Protein AF-A0A833MAV4-F1 (afdb_monomer_lite)

Radius of gyration: 15.56 Å; chains: 1; bounding box: 49×30×26 Å

Foldseek 3Di:
DDWDDQQQVCLQQCVPDDPCSVVSNCVNVVVFPKIKDFPDPVDTAWIWIGGPDPDIDIGGNPVVVVVVVVVVVVVVVVVVD

Organism: NCBI:txid1482731

Structure (mmCIF, N/CA/C/O backbone):
data_AF-A0A833MAV4-F1
#
_entry.id   AF-A0A833MAV4-F1
#
loop_
_atom_site.group_PDB
_atom_site.id
_atom_site.type_symbol
_atom_site.label_atom_id
_atom_site.label_alt_id
_atom_site.label_comp_id
_atom_site.label_asym_id
_atom_site.label_entity_id
_atom_site.label_seq_id
_atom_site.pdbx_PDB_ins_code
_atom_site.Cartn_x
_atom_site.Cartn_y
_atom_site.Cartn_z
_atom_site.occupancy
_atom_site.B_iso_or_equiv
_atom_site.auth_seq_id
_atom_site.auth_comp_id
_atom_site.auth_asym_id
_atom_site.auth_atom_id
_atom_site.pdbx_PDB_model_num
ATOM 1 N N . MET A 1 1 ? 8.456 1.979 10.089 1.00 87.75 1 MET A N 1
ATOM 2 C CA . MET A 1 1 ? 7.171 1.948 9.359 1.00 87.75 1 MET A CA 1
ATOM 3 C C . MET A 1 1 ? 6.024 2.134 10.341 1.00 87.75 1 MET A C 1
ATOM 5 O O . MET A 1 1 ? 6.176 1.756 11.498 1.00 87.75 1 MET A O 1
ATOM 9 N N . LYS A 1 2 ? 4.914 2.729 9.903 1.00 93.50 2 LYS A N 1
ATOM 10 C CA . LYS A 1 2 ? 3.697 2.986 10.683 1.00 93.50 2 LYS A CA 1
ATOM 11 C C . LYS A 1 2 ? 2.528 2.212 10.089 1.00 93.50 2 LYS A C 1
ATOM 13 O O . LYS A 1 2 ? 2.376 2.215 8.870 1.00 93.50 2 LYS A O 1
ATOM 18 N N . LYS A 1 3 ? 1.718 1.581 10.944 1.00 96.31 3 LYS A N 1
ATOM 19 C CA . LYS A 1 3 ? 0.425 1.012 10.543 1.00 96.31 3 LYS A CA 1
ATOM 20 C C . LYS A 1 3 ? -0.522 2.150 10.169 1.00 96.31 3 LYS A C 1
ATOM 22 O O . LYS A 1 3 ? -0.518 3.177 10.844 1.00 96.31 3 LYS A O 1
ATOM 27 N N . VAL A 1 4 ? -1.310 1.967 9.114 1.00 95.62 4 VAL A N 1
ATOM 28 C CA . VAL A 1 4 ? -2.235 2.990 8.612 1.00 95.62 4 VAL A CA 1
ATOM 29 C C . VAL A 1 4 ? -3.656 2.457 8.494 1.00 95.62 4 VAL A C 1
ATOM 31 O O . VAL A 1 4 ? -3.880 1.324 8.070 1.00 95.62 4 VAL A O 1
ATOM 34 N N . GLU A 1 5 ? -4.616 3.309 8.848 1.00 91.69 5 GLU A N 1
ATOM 35 C CA . GLU A 1 5 ? -6.043 2.968 8.831 1.00 91.69 5 GLU A CA 1
ATOM 36 C C . GLU A 1 5 ? -6.696 3.298 7.481 1.00 91.69 5 GLU A C 1
ATOM 38 O O . GLU A 1 5 ? -7.440 2.489 6.934 1.00 91.69 5 GLU A O 1
ATOM 43 N N . ASN A 1 6 ? -6.370 4.453 6.888 1.00 91.12 6 ASN A N 1
ATOM 44 C CA . ASN A 1 6 ? -6.837 4.817 5.547 1.00 91.12 6 ASN A CA 1
ATOM 45 C C . ASN A 1 6 ? -5.931 4.183 4.481 1.00 91.12 6 ASN A C 1
ATOM 47 O O . ASN A 1 6 ? -4.967 4.796 4.020 1.00 91.12 6 ASN A O 1
ATOM 51 N N . LYS A 1 7 ? -6.214 2.926 4.139 1.00 93.56 7 LYS A N 1
ATOM 52 C CA . LYS A 1 7 ? -5.379 2.098 3.256 1.00 93.56 7 LYS A CA 1
ATOM 53 C C . LYS A 1 7 ? -5.552 2.442 1.772 1.00 93.56 7 LYS A C 1
ATOM 55 O O . LYS A 1 7 ? -4.586 2.372 1.017 1.00 93.56 7 LYS A O 1
ATOM 60 N N . GLU A 1 8 ? -6.744 2.868 1.360 1.00 91.38 8 GLU A N 1
ATOM 61 C CA . GLU A 1 8 ? -7.094 3.136 -0.045 1.00 91.38 8 GLU A CA 1
ATOM 62 C C . GLU A 1 8 ? -6.200 4.202 -0.698 1.00 91.38 8 GLU A C 1
ATOM 64 O O . GLU A 1 8 ? -5.861 4.086 -1.875 1.00 91.38 8 GLU A O 1
ATOM 69 N N . ARG A 1 9 ? -5.721 5.200 0.066 1.00 91.75 9 ARG A N 1
ATOM 70 C CA . ARG A 1 9 ? -4.839 6.263 -0.462 1.00 91.75 9 ARG A CA 1
ATOM 71 C C . ARG A 1 9 ? -3.490 5.764 -0.995 1.00 91.75 9 ARG A C 1
ATOM 73 O O . ARG A 1 9 ? -2.789 6.515 -1.662 1.00 91.75 9 ARG A O 1
ATOM 80 N N . TYR A 1 10 ? -3.111 4.527 -0.679 1.00 92.88 10 TYR A N 1
ATOM 81 C CA . TYR A 1 10 ? -1.812 3.942 -1.022 1.00 92.88 10 TYR A CA 1
ATOM 82 C C . TYR A 1 10 ? -1.854 3.018 -2.238 1.00 92.88 10 TYR A C 1
ATOM 84 O O . TYR A 1 10 ? -0.851 2.387 -2.566 1.00 92.88 10 TYR A O 1
ATOM 92 N N . LEU A 1 11 ? -2.999 2.938 -2.915 1.00 90.38 11 LEU A N 1
ATOM 93 C CA . LEU A 1 11 ? -3.219 2.070 -4.068 1.00 90.38 11 LEU A CA 1
ATOM 94 C C . LEU A 1 11 ? -2.153 2.228 -5.160 1.00 90.38 11 LEU A C 1
ATOM 96 O O . LEU A 1 11 ? -1.692 1.238 -5.728 1.00 90.38 11 LEU A O 1
ATOM 100 N N . SER A 1 12 ? -1.737 3.469 -5.428 1.00 90.06 12 SER A N 1
ATOM 101 C CA . SER A 1 12 ? -0.766 3.802 -6.477 1.00 90.06 12 SER A CA 1
ATOM 102 C C . SER A 1 12 ? 0.608 3.170 -6.253 1.00 90.06 12 SER A C 1
ATOM 104 O O . SER A 1 12 ? 1.278 2.835 -7.230 1.00 90.06 12 SER A O 1
ATOM 106 N N . LEU A 1 13 ? 1.005 2.921 -4.999 1.00 92.06 13 LEU A N 1
ATOM 107 C CA . LEU A 1 13 ? 2.276 2.262 -4.679 1.00 92.06 13 LEU A CA 1
ATOM 108 C C . LEU A 1 13 ? 2.317 0.816 -5.183 1.00 92.06 13 LEU A C 1
ATOM 110 O O . LEU A 1 13 ? 3.387 0.295 -5.473 1.00 92.06 13 LEU A O 1
ATOM 114 N N . PHE A 1 14 ? 1.162 0.164 -5.318 1.00 92.44 14 PHE A N 1
ATOM 115 C CA . PHE A 1 14 ? 1.063 -1.227 -5.763 1.00 92.44 14 PHE A CA 1
ATOM 116 C C . PHE A 1 14 ? 0.787 -1.364 -7.269 1.00 92.44 14 PHE A C 1
ATOM 118 O O . PHE A 1 14 ? 0.466 -2.459 -7.730 1.00 92.44 14 PHE A O 1
ATOM 125 N N . SER A 1 15 ? 0.906 -0.281 -8.043 1.00 87.88 15 SER A N 1
ATOM 126 C CA . SER A 1 15 ? 0.580 -0.254 -9.479 1.00 87.88 15 SER A CA 1
ATOM 127 C C . SER A 1 15 ? 1.422 -1.208 -10.340 1.00 87.88 15 SER A C 1
ATOM 129 O O . SER A 1 15 ? 0.939 -1.678 -11.370 1.00 87.88 15 SER A O 1
ATOM 131 N N . ASP A 1 16 ? 2.627 -1.572 -9.892 1.00 88.50 16 ASP A N 1
ATOM 132 C CA . ASP A 1 16 ? 3.503 -2.515 -10.600 1.00 88.50 16 ASP A CA 1
ATOM 133 C C . ASP A 1 16 ? 3.042 -3.982 -10.511 1.00 88.50 16 ASP A C 1
ATOM 135 O O . ASP A 1 16 ? 3.433 -4.826 -11.326 1.00 88.50 16 ASP A O 1
ATOM 139 N N . TYR A 1 17 ? 2.174 -4.318 -9.553 1.00 89.19 17 TYR A N 1
ATOM 140 C CA . TYR A 1 17 ? 1.627 -5.665 -9.432 1.00 89.19 17 TYR A CA 1
ATOM 141 C C . TYR A 1 17 ? 0.533 -5.883 -10.474 1.00 89.19 17 TYR A C 1
ATOM 143 O O . TYR A 1 17 ? -0.543 -5.324 -10.351 1.00 89.19 17 TYR A O 1
ATOM 151 N N . ARG A 1 18 ? 0.757 -6.750 -11.471 1.00 84.44 18 ARG A N 1
ATOM 152 C CA . ARG A 1 18 ? -0.235 -7.019 -12.539 1.00 84.44 18 ARG A CA 1
ATOM 153 C C . ARG A 1 18 ? -1.210 -8.152 -12.227 1.00 84.44 18 ARG A C 1
ATOM 155 O O . ARG A 1 18 ? -2.374 -8.092 -12.606 1.00 84.44 18 ARG A O 1
ATOM 162 N N . HIS A 1 19 ? -0.740 -9.196 -11.547 1.00 85.19 19 HIS A N 1
ATOM 163 C CA . HIS A 1 19 ? -1.515 -10.428 -11.334 1.00 85.19 19 HIS A CA 1
ATOM 164 C C . HIS A 1 19 ? -2.213 -10.486 -9.970 1.00 85.19 19 HIS A C 1
ATOM 166 O O . HIS A 1 19 ? -3.181 -11.221 -9.804 1.00 85.19 19 HIS A O 1
ATOM 172 N N . SER A 1 20 ? -1.755 -9.680 -9.012 1.00 87.00 20 SER A N 1
ATOM 173 C CA . SER A 1 20 ? -2.271 -9.656 -7.638 1.00 87.00 20 SER A CA 1
ATOM 174 C C . SER A 1 20 ? -3.226 -8.494 -7.357 1.00 87.00 20 SER A C 1
ATOM 176 O O . SER A 1 20 ? -3.691 -8.359 -6.225 1.00 87.00 20 SER A O 1
ATOM 178 N N . ILE A 1 21 ? -3.548 -7.684 -8.377 1.00 83.81 21 ILE A N 1
ATOM 179 C CA . ILE A 1 21 ? -4.400 -6.486 -8.268 1.00 83.81 21 ILE A CA 1
ATOM 180 C C . ILE A 1 21 ? -5.684 -6.764 -7.480 1.00 83.81 21 ILE A C 1
ATOM 182 O O . ILE A 1 21 ? -5.922 -6.039 -6.516 1.00 83.81 21 ILE A O 1
ATOM 186 N N . PRO A 1 22 ? -6.479 -7.816 -7.780 1.00 88.88 22 PRO A N 1
ATOM 187 C CA . PRO A 1 22 ? -7.756 -8.004 -7.094 1.00 88.88 22 PRO A CA 1
ATOM 188 C C . PRO A 1 22 ? -7.603 -8.208 -5.584 1.00 88.88 22 PRO A C 1
ATOM 190 O O . PRO A 1 22 ? -8.408 -7.701 -4.804 1.00 88.88 22 PRO A O 1
ATOM 193 N N . ILE A 1 23 ? -6.558 -8.924 -5.159 1.00 91.69 23 ILE A N 1
ATOM 194 C CA . ILE A 1 23 ? -6.330 -9.237 -3.745 1.00 91.69 23 ILE A CA 1
ATOM 195 C C . ILE A 1 23 ? -5.800 -8.014 -2.999 1.00 91.69 23 ILE A C 1
ATOM 197 O O . ILE A 1 23 ? -6.255 -7.726 -1.890 1.00 91.69 23 ILE A O 1
ATOM 201 N N . ILE A 1 24 ? -4.870 -7.282 -3.616 1.00 93.56 24 ILE A N 1
ATOM 202 C CA . ILE A 1 24 ? -4.323 -6.043 -3.060 1.00 93.56 24 ILE A CA 1
ATOM 203 C C . ILE A 1 24 ? -5.454 -5.025 -2.893 1.00 93.56 24 ILE A C 1
ATOM 205 O O . ILE A 1 24 ? -5.667 -4.541 -1.787 1.00 93.56 24 ILE A O 1
ATOM 209 N N . TYR A 1 25 ? -6.239 -4.778 -3.944 1.00 91.62 25 TYR A N 1
ATOM 210 C CA . TYR A 1 25 ? -7.340 -3.811 -3.924 1.00 91.62 25 TYR A CA 1
ATOM 211 C C . TYR A 1 25 ? -8.376 -4.170 -2.862 1.00 91.62 25 TYR A C 1
ATOM 213 O O . TYR A 1 25 ? -8.679 -3.355 -1.999 1.00 91.62 25 TYR A O 1
ATOM 221 N N . SER A 1 26 ? -8.830 -5.425 -2.842 1.00 92.69 26 SER A N 1
ATOM 222 C CA . SER A 1 26 ? -9.793 -5.894 -1.840 1.00 92.69 26 SER A CA 1
ATOM 223 C C . SER A 1 26 ? -9.270 -5.735 -0.404 1.00 92.69 26 SER A C 1
ATOM 225 O O . SER A 1 26 ? -10.031 -5.404 0.501 1.00 92.69 26 SER A O 1
ATOM 227 N N . SER A 1 27 ? -7.970 -5.949 -0.173 1.00 94.00 27 SER A N 1
ATOM 228 C CA . SER A 1 27 ? -7.354 -5.748 1.148 1.00 94.00 27 SER A CA 1
ATOM 229 C C . SER A 1 27 ? -7.288 -4.266 1.534 1.00 94.00 27 SER A C 1
ATOM 231 O O . SER A 1 27 ? -7.543 -3.919 2.686 1.00 94.00 27 SER A O 1
ATOM 233 N N . LEU A 1 28 ? -6.969 -3.387 0.578 1.00 93.69 28 LEU A N 1
ATOM 234 C CA . LEU A 1 28 ? -6.907 -1.940 0.797 1.00 93.69 28 LEU A CA 1
ATOM 235 C C . LEU A 1 28 ? -8.301 -1.325 1.013 1.00 93.69 28 LEU A C 1
ATOM 237 O O . LEU A 1 28 ? -8.431 -0.423 1.830 1.00 93.69 28 LEU A O 1
ATOM 241 N N . GLU A 1 29 ? -9.342 -1.869 0.383 1.00 92.88 29 GLU A N 1
ATOM 242 C CA . GLU A 1 29 ? -10.757 -1.518 0.615 1.00 92.88 29 GLU A CA 1
ATOM 243 C C . GLU A 1 29 ? -11.339 -2.130 1.909 1.00 92.88 29 GLU A C 1
ATOM 245 O O . GLU A 1 29 ? -12.532 -2.010 2.194 1.00 92.88 29 GLU A O 1
ATOM 250 N N . GLY A 1 30 ? -10.532 -2.867 2.682 1.00 91.69 30 GLY A N 1
ATOM 251 C CA . GLY A 1 30 ? -10.968 -3.494 3.932 1.00 91.69 30 GLY A CA 1
ATOM 252 C C . GLY A 1 30 ? -11.916 -4.687 3.761 1.00 91.69 30 GLY A C 1
ATOM 253 O O . GLY A 1 30 ? -12.574 -5.083 4.719 1.00 91.69 30 GLY A O 1
ATOM 254 N N . LYS A 1 31 ? -11.995 -5.293 2.567 1.00 93.31 31 LYS A N 1
ATOM 255 C CA . LYS A 1 31 ? -12.747 -6.547 2.345 1.00 93.31 31 LYS A CA 1
ATOM 256 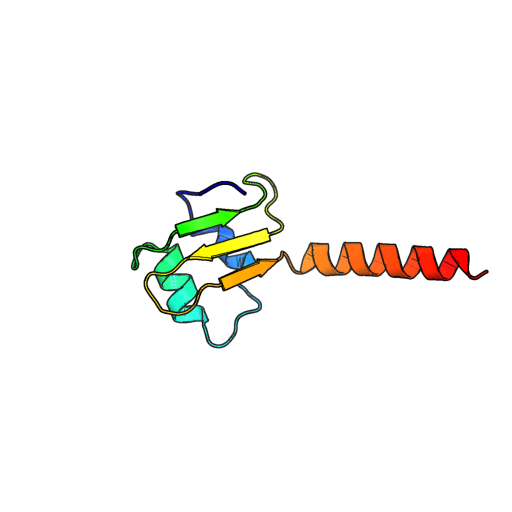C C . LYS A 1 31 ? -12.080 -7.750 3.007 1.00 93.31 31 LYS A C 1
ATOM 258 O O . LYS A 1 31 ? -12.741 -8.752 3.270 1.00 93.31 31 LYS A O 1
ATOM 263 N N . TYR A 1 32 ? -10.780 -7.642 3.264 1.00 91.88 32 TYR A N 1
ATOM 264 C CA . TYR A 1 32 ? -9.988 -8.614 4.002 1.00 91.88 32 TYR A CA 1
ATOM 265 C C . TYR A 1 32 ? -9.334 -7.951 5.210 1.00 91.88 32 TYR A C 1
ATOM 267 O O . TYR A 1 32 ? -9.027 -6.757 5.179 1.00 91.88 32 TYR A O 1
ATOM 275 N N . ASP A 1 33 ? -9.073 -8.749 6.245 1.00 90.25 33 ASP A N 1
ATOM 276 C CA . ASP A 1 33 ? -8.340 -8.331 7.444 1.00 90.25 33 ASP A CA 1
ATOM 277 C C . ASP A 1 33 ? -6.833 -8.219 7.153 1.00 90.25 33 ASP A C 1
ATOM 279 O O . ASP A 1 33 ? -6.010 -9.011 7.607 1.00 90.25 33 ASP A O 1
ATOM 283 N N . GLY A 1 34 ? -6.487 -7.298 6.252 1.00 92.38 34 GLY A N 1
ATOM 284 C CA . GLY A 1 34 ? -5.114 -6.977 5.888 1.00 92.38 34 GLY A CA 1
ATOM 285 C C . GLY A 1 34 ? -4.601 -5.773 6.667 1.00 92.38 34 GLY A C 1
ATOM 286 O O . GLY A 1 34 ? -5.338 -4.814 6.901 1.00 92.38 34 GLY A O 1
ATOM 287 N N . GLU A 1 35 ? -3.322 -5.772 7.018 1.00 96.50 35 GLU A N 1
ATOM 288 C CA . GLU A 1 35 ? -2.667 -4.651 7.688 1.00 96.50 35 GLU A CA 1
ATOM 289 C C . GLU A 1 35 ? -1.679 -3.977 6.741 1.00 96.50 35 GLU A C 1
ATOM 291 O O . GLU A 1 35 ? -0.807 -4.630 6.168 1.00 96.50 35 GLU A O 1
ATOM 296 N N . LEU A 1 36 ? -1.802 -2.660 6.584 1.00 97.44 36 LEU A N 1
ATOM 297 C CA . LEU A 1 36 ? -0.892 -1.877 5.761 1.00 97.44 36 LEU A CA 1
ATOM 298 C C . LEU A 1 36 ? 0.061 -1.089 6.653 1.00 97.44 36 LEU A C 1
ATOM 300 O O . LEU A 1 36 ? -0.366 -0.408 7.587 1.00 97.44 36 LEU A O 1
ATOM 304 N N . PHE A 1 37 ? 1.342 -1.148 6.313 1.00 97.75 37 PHE A N 1
ATOM 305 C CA . PHE A 1 37 ? 2.396 -0.362 6.926 1.00 97.75 37 PHE A CA 1
ATOM 306 C C . PHE A 1 37 ? 3.100 0.468 5.865 1.00 97.75 37 PHE A C 1
ATOM 308 O O . PHE A 1 37 ? 3.387 -0.040 4.786 1.00 97.75 37 PHE A O 1
ATOM 315 N N . VAL A 1 38 ? 3.423 1.718 6.184 1.00 97.00 38 VAL A N 1
ATOM 316 C CA . VAL A 1 38 ? 4.192 2.603 5.298 1.00 97.00 38 VAL A CA 1
ATOM 317 C C . VAL A 1 38 ? 5.358 3.245 6.031 1.00 97.00 38 VAL A C 1
ATOM 319 O O . VAL A 1 38 ? 5.379 3.316 7.262 1.00 97.00 38 VAL A O 1
ATOM 322 N N . ASP A 1 39 ? 6.359 3.708 5.301 1.00 95.44 39 ASP A N 1
ATOM 323 C CA . ASP A 1 39 ? 7.478 4.459 5.868 1.00 95.44 39 ASP A CA 1
ATOM 324 C C . ASP A 1 39 ? 7.082 5.885 6.298 1.00 95.44 39 ASP A C 1
ATOM 326 O O . ASP A 1 39 ? 7.484 6.321 7.379 1.00 95.44 39 ASP A O 1
ATOM 330 N N . SER A 1 40 ? 6.227 6.561 5.524 1.00 93.44 40 SER A N 1
ATOM 331 C CA . SER A 1 40 ? 5.711 7.909 5.798 1.00 93.44 40 SER A CA 1
ATOM 332 C C . SER A 1 40 ? 4.234 8.043 5.420 1.00 93.44 40 SER A C 1
ATOM 334 O O . SER A 1 40 ? 3.777 7.517 4.413 1.00 93.44 40 SER A O 1
ATOM 3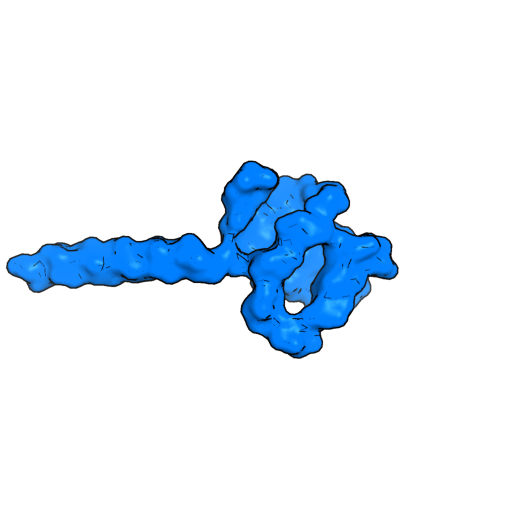36 N N . GLU A 1 41 ? 3.458 8.772 6.222 1.00 93.00 41 GLU A N 1
ATOM 337 C CA . GLU A 1 41 ? 2.054 9.077 5.905 1.00 93.00 41 GLU A CA 1
ATOM 338 C C . GLU A 1 41 ? 1.875 10.318 5.027 1.00 93.00 41 GLU A C 1
ATOM 340 O O . GLU A 1 41 ? 0.809 10.501 4.443 1.00 93.00 41 GLU A O 1
ATOM 345 N N . ILE A 1 42 ? 2.901 11.169 4.974 1.00 92.50 42 ILE A N 1
ATOM 346 C CA . ILE A 1 42 ? 2.890 12.438 4.237 1.00 92.50 42 ILE A CA 1
ATOM 347 C C . ILE A 1 42 ? 3.412 12.215 2.816 1.00 92.50 42 ILE A C 1
ATOM 349 O O . ILE A 1 42 ? 2.838 12.726 1.863 1.00 92.50 42 ILE A O 1
ATOM 353 N N . ASP A 1 43 ? 4.485 11.437 2.692 1.00 90.94 43 ASP A N 1
ATOM 354 C CA . ASP A 1 43 ? 5.185 11.176 1.434 1.00 90.94 43 ASP A CA 1
ATOM 355 C C . ASP A 1 43 ? 5.676 9.716 1.412 1.00 90.94 43 ASP A C 1
ATOM 357 O O . ASP A 1 43 ? 6.843 9.453 1.712 1.00 90.94 43 ASP A O 1
ATOM 361 N N . PRO A 1 44 ? 4.773 8.745 1.185 1.00 92.38 44 PRO A N 1
ATOM 362 C CA . PRO A 1 44 ? 5.097 7.328 1.275 1.00 92.38 44 PRO A CA 1
ATOM 363 C C . PRO A 1 44 ? 5.984 6.876 0.116 1.00 92.38 44 PRO A C 1
ATOM 365 O O . PRO A 1 44 ? 5.634 7.032 -1.056 1.00 92.38 44 PRO A O 1
ATOM 368 N N . GLN A 1 45 ? 7.103 6.243 0.450 1.00 92.56 45 GLN A N 1
ATOM 369 C CA . GLN A 1 45 ? 8.038 5.680 -0.522 1.00 92.56 45 GLN A CA 1
ATOM 370 C C . GLN A 1 45 ? 8.071 4.161 -0.477 1.00 92.56 45 GLN A C 1
ATOM 372 O O . GLN A 1 45 ? 8.394 3.537 -1.484 1.00 92.56 45 GLN A O 1
ATOM 377 N N . LEU A 1 46 ? 7.702 3.562 0.655 1.00 94.31 46 LEU A N 1
ATOM 378 C CA . LEU A 1 46 ? 7.672 2.122 0.861 1.00 94.31 46 LEU A CA 1
ATOM 379 C C . LEU A 1 46 ? 6.380 1.726 1.576 1.00 94.31 46 LEU A C 1
ATOM 381 O O . LEU A 1 46 ? 5.975 2.361 2.550 1.00 94.31 46 LEU A O 1
ATOM 385 N N . ALA A 1 47 ? 5.771 0.633 1.130 1.00 96.25 47 ALA A N 1
ATOM 386 C CA . ALA A 1 47 ? 4.609 0.037 1.763 1.00 96.25 47 ALA A CA 1
ATOM 387 C C . ALA A 1 47 ? 4.764 -1.480 1.903 1.00 96.25 47 ALA A C 1
ATOM 389 O O . ALA A 1 47 ? 5.308 -2.149 1.027 1.00 96.25 47 ALA A O 1
ATOM 390 N N . VAL A 1 48 ? 4.242 -2.027 2.998 1.00 97.25 48 VAL A N 1
ATOM 391 C CA . VAL A 1 48 ? 4.109 -3.467 3.223 1.00 97.25 48 VAL A CA 1
ATOM 392 C C . VAL A 1 48 ? 2.666 -3.771 3.586 1.00 97.25 48 VAL A C 1
ATOM 394 O O . VAL A 1 48 ? 2.151 -3.266 4.582 1.00 97.25 48 VAL A O 1
ATOM 397 N N . LEU A 1 49 ? 2.018 -4.594 2.768 1.00 97.19 49 LEU A N 1
ATOM 398 C CA . LEU A 1 49 ? 0.661 -5.073 2.979 1.00 97.19 49 LEU A CA 1
ATOM 399 C C . LEU A 1 49 ? 0.710 -6.528 3.448 1.00 97.19 49 LEU A C 1
ATOM 401 O O . LEU A 1 49 ? 0.980 -7.444 2.663 1.00 97.19 49 LEU A O 1
ATOM 405 N N . PHE A 1 50 ? 0.411 -6.729 4.726 1.00 96.62 50 PHE A N 1
ATOM 406 C CA . PHE A 1 50 ? 0.111 -8.041 5.275 1.00 96.62 50 PHE A CA 1
ATOM 407 C C . PHE A 1 50 ? -1.322 -8.406 4.916 1.00 96.62 50 PHE A C 1
ATOM 409 O O . PHE A 1 50 ? -2.238 -7.596 5.038 1.00 96.62 50 PHE A O 1
ATOM 416 N N . THR A 1 51 ? -1.510 -9.635 4.457 1.00 94.88 51 THR A N 1
ATOM 417 C CA . THR A 1 51 ? -2.825 -10.169 4.100 1.00 94.88 51 THR A CA 1
ATOM 418 C C . THR A 1 51 ? -3.108 -11.395 4.963 1.00 94.88 51 THR A C 1
ATOM 420 O O . THR A 1 51 ? -2.155 -12.010 5.446 1.00 94.88 51 THR A O 1
ATOM 423 N N . PRO A 1 52 ? -4.376 -11.808 5.124 1.00 93.50 52 PRO A N 1
ATOM 424 C CA . PRO A 1 52 ? -4.705 -13.054 5.818 1.00 93.50 52 PRO A CA 1
ATOM 425 C C . PRO A 1 52 ? -4.328 -14.317 5.014 1.00 93.50 52 PRO A C 1
ATOM 427 O O . PRO A 1 52 ? -4.616 -15.433 5.442 1.00 93.50 52 PRO A O 1
ATOM 430 N N . PHE A 1 53 ? -3.720 -14.164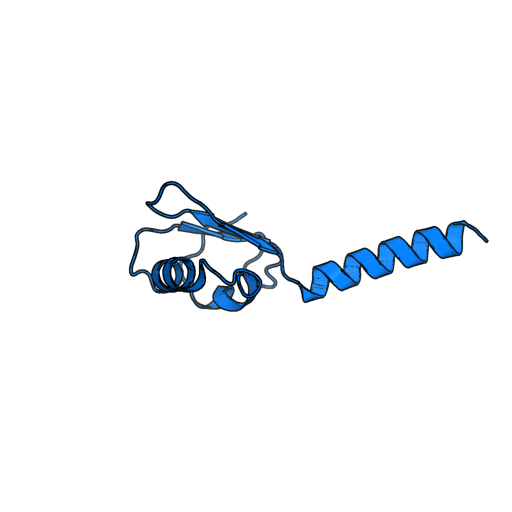 3.833 1.00 92.75 53 PHE A N 1
ATOM 431 C CA . PHE A 1 53 ? -3.281 -15.258 2.971 1.00 92.75 53 PHE A CA 1
ATOM 432 C C . PHE A 1 53 ? -1.791 -15.570 3.174 1.00 92.75 53 PHE A C 1
ATOM 434 O O . PHE A 1 53 ? -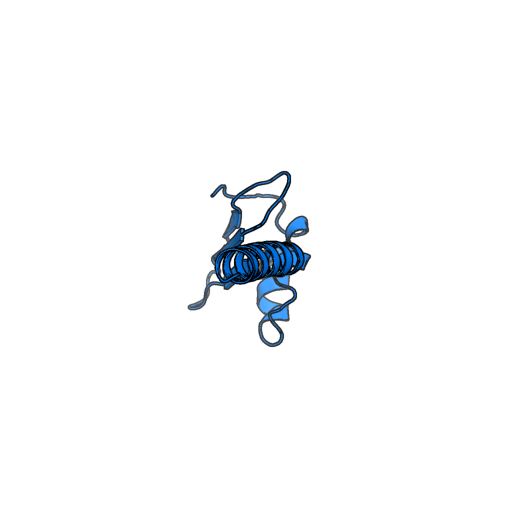1.069 -14.874 3.881 1.00 92.75 53 PHE A O 1
ATOM 441 N N . THR A 1 54 ? -1.300 -16.605 2.490 1.00 91.00 54 THR A N 1
ATOM 442 C CA . THR A 1 54 ? 0.107 -17.045 2.565 1.00 91.00 54 THR A CA 1
ATOM 443 C C . THR A 1 54 ? 1.104 -16.050 1.954 1.00 91.00 54 THR A C 1
ATOM 445 O O . THR A 1 54 ? 2.308 -16.201 2.131 1.00 91.00 54 THR A O 1
ATOM 448 N N . PHE A 1 55 ? 0.631 -15.048 1.213 1.00 89.38 55 PHE A N 1
ATOM 449 C CA . PHE A 1 55 ? 1.472 -14.056 0.547 1.00 89.38 55 PHE A CA 1
ATOM 450 C C . PHE A 1 55 ? 1.240 -12.651 1.112 1.00 89.38 55 PHE A C 1
ATOM 452 O O . PHE A 1 55 ? 0.129 -12.253 1.477 1.00 89.38 55 PHE A O 1
ATOM 459 N N . HIS A 1 56 ? 2.316 -11.876 1.154 1.00 95.19 56 HIS A N 1
ATOM 460 C CA . HIS A 1 56 ? 2.333 -10.477 1.567 1.00 95.19 56 HIS A CA 1
ATOM 461 C C . HIS A 1 56 ? 3.016 -9.658 0.476 1.00 95.19 56 HIS A C 1
ATOM 463 O O . HIS A 1 56 ? 3.787 -10.200 -0.319 1.00 95.19 56 HIS A O 1
ATOM 469 N N . TYR A 1 57 ? 2.719 -8.366 0.423 1.00 95.50 57 TYR A N 1
ATOM 470 C CA . TYR A 1 57 ? 3.147 -7.512 -0.680 1.00 95.50 57 TYR A CA 1
ATOM 471 C C . TYR A 1 57 ? 4.039 -6.390 -0.177 1.00 95.50 57 TYR A C 1
ATOM 473 O O . TYR A 1 57 ? 3.723 -5.749 0.822 1.00 95.50 57 TYR A O 1
ATOM 481 N N . VAL A 1 58 ? 5.131 -6.136 -0.895 1.00 95.25 58 VAL A N 1
ATOM 482 C CA . VAL A 1 58 ? 6.035 -5.010 -0.644 1.00 95.25 58 VAL A CA 1
ATOM 483 C C . VAL A 1 58 ? 6.027 -4.113 -1.870 1.00 95.25 58 VAL A C 1
ATOM 485 O O . VAL A 1 58 ? 6.235 -4.580 -2.986 1.00 95.25 58 VAL A O 1
ATOM 488 N N . ALA A 1 59 ? 5.766 -2.834 -1.677 1.00 93.38 59 ALA A N 1
ATOM 489 C CA . ALA A 1 59 ? 5.651 -1.856 -2.743 1.00 93.38 59 ALA A CA 1
ATOM 490 C C . ALA A 1 59 ? 6.596 -0.690 -2.486 1.00 93.38 59 ALA A C 1
ATOM 492 O O . ALA A 1 59 ? 6.797 -0.295 -1.338 1.00 93.38 59 ALA A O 1
ATOM 493 N N . ARG A 1 60 ? 7.150 -0.128 -3.558 1.00 89.38 60 ARG A N 1
ATOM 494 C CA . ARG A 1 60 ? 7.965 1.086 -3.523 1.00 89.38 60 ARG A CA 1
ATOM 495 C C . ARG A 1 60 ? 7.393 2.080 -4.522 1.00 89.38 60 ARG A C 1
ATOM 497 O O . ARG A 1 60 ? 6.891 1.667 -5.560 1.00 89.38 60 ARG A O 1
ATOM 504 N N . ASN A 1 61 ? 7.474 3.370 -4.218 1.00 85.94 61 ASN A N 1
ATOM 505 C CA . ASN A 1 61 ? 7.100 4.406 -5.171 1.00 85.94 61 ASN A CA 1
ATOM 506 C C . ASN A 1 61 ? 8.030 4.339 -6.408 1.00 85.94 61 ASN A C 1
ATOM 508 O O . ASN A 1 61 ? 9.247 4.510 -6.251 1.00 85.94 61 ASN A O 1
ATOM 512 N N . PRO A 1 62 ? 7.492 4.084 -7.616 1.00 74.00 62 PRO A N 1
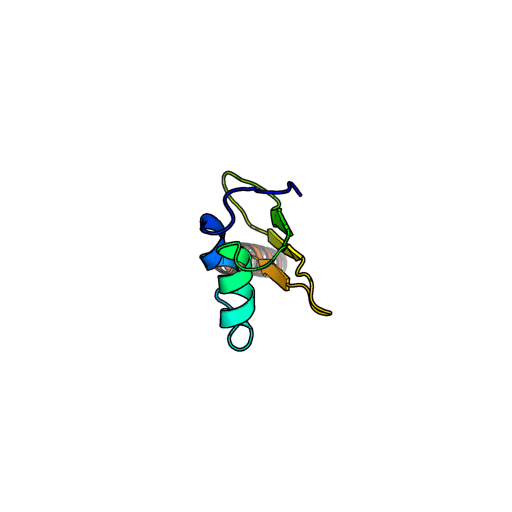ATOM 513 C CA . PRO A 1 62 ? 8.304 3.905 -8.816 1.00 74.00 62 PRO A CA 1
ATOM 514 C C . PRO A 1 62 ? 8.947 5.210 -9.307 1.00 74.00 62 PRO A C 1
ATOM 516 O O . PRO A 1 62 ? 10.038 5.170 -9.873 1.00 74.00 62 PRO A O 1
ATOM 519 N N . GLU A 1 63 ? 8.329 6.369 -9.061 1.00 75.94 63 GLU A N 1
ATOM 520 C CA . GLU A 1 63 ? 8.841 7.662 -9.540 1.00 75.94 63 GLU A CA 1
ATOM 521 C C . GLU A 1 63 ? 10.149 8.030 -8.836 1.00 75.94 63 GLU A C 1
ATOM 523 O O . GLU A 1 63 ? 11.159 8.305 -9.486 1.00 75.94 63 GLU A O 1
ATOM 528 N N . LYS A 1 64 ? 10.173 7.928 -7.503 1.00 71.81 64 LYS A N 1
ATOM 529 C CA . LYS A 1 64 ? 11.392 8.202 -6.732 1.00 71.81 64 LYS A CA 1
ATOM 530 C C . LYS A 1 64 ? 12.446 7.119 -6.876 1.00 71.81 64 LYS A C 1
ATOM 532 O O . LYS A 1 64 ? 13.629 7.402 -6.732 1.00 71.81 64 LYS A O 1
ATOM 537 N N . PHE A 1 65 ? 12.053 5.872 -7.148 1.00 70.81 65 PHE A N 1
ATOM 538 C CA . PHE A 1 65 ? 13.024 4.817 -7.437 1.00 70.81 65 PHE A CA 1
ATOM 539 C C . PHE A 1 65 ? 13.924 5.204 -8.616 1.00 70.81 65 PHE A C 1
ATO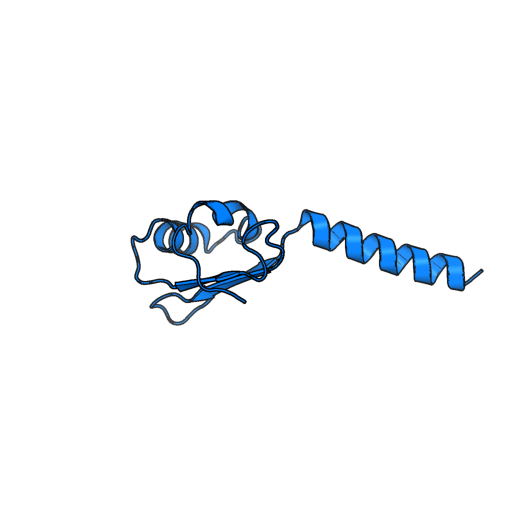M 541 O O . PHE A 1 65 ? 15.142 5.071 -8.513 1.00 70.81 65 PHE A O 1
ATOM 548 N N . MET A 1 66 ? 13.329 5.723 -9.693 1.00 71.25 66 MET A N 1
ATOM 549 C CA . MET A 1 66 ? 14.072 6.177 -10.866 1.00 71.25 66 MET A CA 1
ATOM 550 C C . MET A 1 66 ? 14.922 7.415 -10.579 1.00 71.25 66 MET A C 1
ATOM 552 O O . MET A 1 66 ? 16.048 7.481 -11.058 1.00 71.25 66 MET A O 1
ATOM 556 N N . GLU A 1 67 ? 14.417 8.361 -9.785 1.00 76.31 67 GLU A N 1
ATOM 557 C CA . GLU A 1 67 ? 15.172 9.549 -9.364 1.00 76.31 67 GLU A CA 1
ATOM 558 C C . GLU A 1 67 ? 16.465 9.162 -8.626 1.00 76.31 67 GLU A C 1
ATOM 560 O O . GLU A 1 67 ? 17.548 9.521 -9.082 1.00 76.31 67 GLU A O 1
ATOM 565 N N . TYR A 1 68 ? 16.376 8.327 -7.581 1.00 73.62 68 TYR A N 1
ATOM 566 C CA . TYR A 1 68 ? 17.551 7.852 -6.833 1.00 73.62 68 TYR A CA 1
ATOM 567 C C . TYR A 1 68 ? 18.553 7.093 -7.713 1.00 73.62 68 TYR A C 1
ATOM 569 O O . TYR A 1 68 ? 19.757 7.306 -7.603 1.00 73.62 68 TYR A O 1
ATOM 577 N N . TYR A 1 69 ? 18.068 6.220 -8.603 1.00 73.75 69 TYR A N 1
ATOM 578 C CA . TYR A 1 69 ? 18.943 5.452 -9.494 1.00 73.75 69 TYR A CA 1
ATOM 579 C C . TYR A 1 69 ? 19.693 6.338 -10.487 1.00 73.75 69 TYR A C 1
ATOM 581 O O . TYR A 1 69 ? 20.857 6.083 -10.791 1.00 73.75 69 TYR A O 1
ATOM 589 N N . LEU A 1 70 ? 19.024 7.361 -11.020 1.00 78.06 70 LEU A N 1
ATOM 590 C CA . LEU A 1 70 ? 19.649 8.304 -11.938 1.00 78.06 70 LEU A CA 1
ATOM 591 C C . LEU A 1 70 ? 20.676 9.170 -11.206 1.00 78.06 70 LEU A C 1
ATOM 593 O O . LEU A 1 70 ? 21.767 9.362 -11.733 1.00 78.06 70 LEU A O 1
ATOM 597 N N . GLU A 1 71 ? 20.372 9.642 -9.994 1.00 79.62 71 GLU A N 1
ATOM 598 C CA . GLU A 1 71 ? 21.326 10.393 -9.169 1.00 79.62 71 GLU A CA 1
ATOM 599 C C . GLU A 1 71 ? 22.595 9.586 -8.862 1.00 79.62 71 GLU A C 1
ATOM 601 O O . GLU A 1 71 ? 23.696 10.087 -9.094 1.00 79.62 71 GLU A O 1
ATOM 606 N N . GLU A 1 72 ? 22.462 8.337 -8.401 1.00 78.56 72 GLU A N 1
ATOM 607 C CA . GLU A 1 72 ? 23.609 7.450 -8.147 1.00 78.56 72 GLU A CA 1
ATOM 608 C C . GLU A 1 72 ? 24.420 7.203 -9.427 1.00 78.56 72 GLU A C 1
ATOM 610 O O . GLU A 1 72 ? 25.641 7.363 -9.433 1.00 78.56 72 GLU A O 1
ATOM 615 N N . PHE A 1 73 ? 23.743 6.895 -10.537 1.00 81.75 73 PHE A N 1
ATOM 616 C CA . PHE A 1 73 ? 24.391 6.669 -11.828 1.00 81.75 73 PHE A CA 1
ATOM 617 C C . PHE A 1 73 ? 25.192 7.891 -12.305 1.00 81.75 73 PHE A C 1
ATOM 619 O O . PHE A 1 73 ? 26.324 7.748 -12.769 1.00 81.75 73 PHE A O 1
ATOM 626 N N . PHE A 1 74 ? 24.633 9.100 -12.192 1.00 81.81 74 PHE A N 1
ATOM 627 C CA . PHE A 1 74 ? 25.329 10.321 -12.602 1.00 81.81 74 PHE A CA 1
ATOM 628 C C . PHE A 1 74 ? 26.507 10.660 -11.679 1.00 81.81 74 PHE A C 1
ATOM 630 O O . PHE A 1 74 ? 27.548 11.083 -12.181 1.00 81.81 74 PHE A O 1
ATOM 637 N N . GLN A 1 75 ? 26.398 10.422 -10.367 1.00 79.12 75 GLN A N 1
ATOM 638 C CA . GLN A 1 75 ? 27.516 10.616 -9.435 1.00 79.12 75 GLN A CA 1
ATOM 639 C C . GLN A 1 75 ? 28.687 9.667 -9.718 1.00 79.12 75 GLN A C 1
ATOM 641 O O . GLN A 1 75 ? 29.840 10.103 -9.720 1.00 79.12 75 GLN A O 1
ATOM 646 N N . GLU A 1 76 ? 28.413 8.390 -9.994 1.00 78.50 76 GLU A N 1
ATOM 647 C CA . GLU A 1 76 ? 29.452 7.436 -10.399 1.00 78.50 76 GLU A CA 1
ATOM 648 C C . GLU A 1 76 ? 30.106 7.844 -11.725 1.00 78.50 76 GLU A C 1
ATOM 650 O O . GLU A 1 76 ? 31.326 7.760 -11.873 1.00 78.50 76 GLU A O 1
ATOM 655 N N . TRP A 1 77 ? 29.314 8.319 -12.689 1.00 73.56 77 TRP A N 1
ATOM 656 C CA . TRP A 1 77 ? 29.811 8.687 -14.012 1.00 73.56 77 TRP A CA 1
ATOM 657 C C . TRP A 1 77 ? 30.677 9.954 -14.010 1.00 73.56 77 TRP A C 1
ATOM 659 O O . TRP A 1 77 ? 31.685 10.008 -14.718 1.00 73.56 77 TRP A O 1
ATOM 669 N N . ASP A 1 78 ? 30.322 10.954 -13.202 1.00 75.69 78 ASP A N 1
ATOM 670 C CA . ASP A 1 78 ? 31.126 12.168 -13.038 1.00 75.69 78 ASP A CA 1
ATOM 671 C C . ASP A 1 78 ? 32.377 11.929 -12.178 1.00 75.69 78 ASP A C 1
ATOM 673 O O . ASP A 1 78 ? 33.400 12.566 -12.414 1.00 75.69 78 ASP A O 1
ATOM 677 N N . GLY A 1 79 ? 32.346 10.974 -11.241 1.00 69.31 79 GLY A N 1
ATOM 678 C CA . GLY A 1 79 ? 33.522 10.551 -10.467 1.00 69.31 79 GLY A CA 1
ATOM 679 C C . GLY A 1 79 ? 34.544 9.707 -11.246 1.00 69.31 79 GLY A C 1
ATOM 680 O O . GLY A 1 79 ? 35.646 9.474 -10.751 1.00 69.31 79 GLY A O 1
ATOM 681 N N . LEU A 1 80 ? 34.193 9.244 -12.451 1.00 59.31 80 LEU A N 1
ATOM 682 C CA . LEU A 1 80 ? 35.059 8.477 -13.358 1.00 59.31 80 LEU A CA 1
ATOM 683 C C . LEU A 1 80 ? 35.772 9.343 -14.419 1.00 59.31 80 LEU A C 1
ATOM 685 O O . LEU A 1 80 ? 36.508 8.792 -15.244 1.00 59.31 80 LEU A O 1
ATOM 689 N N . LYS A 1 81 ? 35.564 10.667 -14.421 1.00 53.16 81 LYS A N 1
ATOM 690 C CA . LYS A 1 81 ? 36.257 11.639 -15.288 1.00 53.16 81 LYS A CA 1
ATOM 691 C C . LYS A 1 81 ? 37.347 12.398 -14.543 1.00 53.16 81 LYS A C 1
ATOM 693 O O . LYS A 1 81 ? 38.345 12.742 -15.216 1.00 53.16 81 LYS A O 1
#

Sequence (81 aa):
MKKVENKERYLSLFSDYRHSIPIIYSSLEGKYDGELFVDSEIDPQLAVLFTPFTFHYVARNPEKFMEYYLEEFFQEWDGLK

pLDDT: mean 87.75, std 9.13, range [53.16, 97.75]

Secondary structure (DSSP, 8-state):
-EEES--GGGGGGGTT-SSSHHHHHHHHTTSS--EEEES-SSS--EEEEE-SSS--EEEE-HHHHHHHHHHHHHHHHHTT-